Protein AF-A0A2K3K9Y5-F1 (afdb_monomer)

pLDDT: mean 84.69, std 9.98, range [49.16, 95.25]

Radius of gyration: 17.24 Å; Cα contacts (8 Å, |Δi|>4): 84; chains: 1; bounding box: 45×23×42 Å

Solvent-accessible surface area (backbone atoms only — not comparable to full-atom values): 5807 Å² total; per-residue (Å²): 127,82,76,63,71,82,38,69,67,42,49,53,48,36,74,74,37,31,71,53,97,91,36,75,46,48,32,68,93,82,32,53,72,68,51,35,52,52,41,33,46,66,67,14,69,84,48,100,81,43,39,53,54,72,76,72,55,78,69,79,43,62,88,48,69,63,82,51,80,48,72,28,34,80,60,96,76,50,25,44,36,74,80,38,43,72,61,39,54,60,59,73,68,64,122

Foldseek 3Di:
DDDPCVDPVNVVQCVQQNDDPNHGHLNPPNHDPVSVVVVCQCQVVPDPPTNCCVVVDADPWDPSPDHDQAAIDDPPRDGNCVVPVVVVVVVVPPD

Sequence (95 aa):
MLVDREGLWFRVLAARYGIEEGRLRDGGRRGSVWWRELARIRDGGGETGGSWFREQVVKRVGDGSDTFFWTDPWVDGIPLCQRFGRLFELAETKS

Organism: Trifolium pratense (NCBI:txid57577)

Structure (mmCIF, N/CA/C/O backbone):
data_AF-A0A2K3K9Y5-F1
#
_entry.id   AF-A0A2K3K9Y5-F1
#
loop_
_atom_site.group_PDB
_atom_site.id
_atom_site.type_symbol
_atom_site.label_atom_id
_atom_site.label_alt_id
_atom_site.label_comp_id
_atom_site.label_asym_id
_atom_site.label_entity_id
_atom_site.label_seq_id
_atom_site.pdbx_PDB_ins_code
_atom_site.Cartn_x
_atom_site.Cartn_y
_atom_site.Cartn_z
_atom_site.occupancy
_atom_site.B_iso_or_equiv
_atom_site.auth_seq_id
_atom_site.auth_comp_id
_atom_site.auth_asym_id
_atom_site.auth_atom_id
_atom_site.pdbx_PDB_model_num
ATOM 1 N N . MET A 1 1 ? 7.126 -8.225 2.968 1.00 55.12 1 MET A N 1
ATOM 2 C CA . MET A 1 1 ? 5.842 -7.812 2.364 1.00 55.12 1 MET A CA 1
ATOM 3 C C . MET A 1 1 ? 5.355 -8.952 1.489 1.00 55.12 1 MET A C 1
ATOM 5 O O . MET A 1 1 ? 5.904 -9.147 0.406 1.00 55.12 1 MET A O 1
ATOM 9 N N . LEU A 1 2 ? 4.425 -9.760 2.002 1.00 54.75 2 LEU A N 1
ATOM 10 C CA . LEU A 1 2 ? 3.728 -10.749 1.186 1.00 54.75 2 LEU A CA 1
ATOM 11 C C . LEU A 1 2 ? 2.914 -10.001 0.127 1.00 54.75 2 LEU A C 1
ATOM 13 O O . LEU A 1 2 ? 2.227 -9.030 0.432 1.00 54.75 2 LEU A O 1
ATOM 17 N N . VAL A 1 3 ? 3.045 -10.415 -1.130 1.00 68.38 3 VAL A N 1
ATOM 18 C CA . VAL A 1 3 ? 2.145 -9.968 -2.191 1.00 68.38 3 VAL A CA 1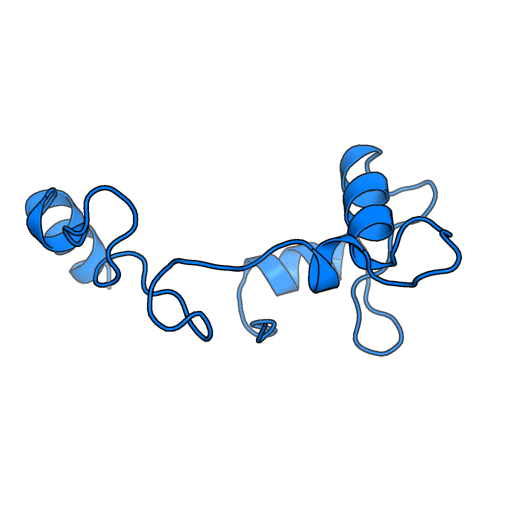
ATOM 19 C C . VAL A 1 3 ? 1.031 -10.995 -2.241 1.00 68.38 3 VAL A C 1
ATOM 21 O O . VAL A 1 3 ? 1.280 -12.133 -2.634 1.00 68.38 3 VAL A O 1
ATOM 24 N N . ASP A 1 4 ? -0.174 -10.599 -1.841 1.00 80.69 4 ASP A N 1
ATOM 25 C CA . ASP A 1 4 ? -1.365 -11.414 -2.050 1.00 80.69 4 ASP A CA 1
ATOM 26 C C . ASP A 1 4 ? -1.655 -11.490 -3.556 1.00 80.69 4 ASP A C 1
ATOM 28 O O . ASP A 1 4 ? -2.246 -10.591 -4.156 1.00 80.69 4 ASP A O 1
ATOM 32 N N . ARG A 1 5 ? -1.154 -12.558 -4.183 1.00 83.69 5 ARG A N 1
ATOM 33 C CA . ARG A 1 5 ? -1.321 -12.820 -5.618 1.00 83.69 5 ARG A CA 1
ATOM 34 C C . ARG A 1 5 ? -2.724 -13.302 -5.964 1.00 83.69 5 ARG A C 1
ATOM 36 O O . ARG A 1 5 ? -3.116 -13.243 -7.130 1.00 83.69 5 ARG A O 1
ATOM 43 N N . GLU A 1 6 ? -3.468 -13.784 -4.979 1.00 85.81 6 GLU A N 1
ATOM 44 C CA . GLU A 1 6 ? -4.830 -14.261 -5.173 1.00 85.81 6 GLU A CA 1
ATOM 45 C C . GLU A 1 6 ? -5.849 -13.138 -4.988 1.00 85.81 6 GLU A C 1
ATOM 47 O O . GLU A 1 6 ? -6.952 -13.238 -5.528 1.00 85.81 6 GLU A O 1
ATOM 52 N N . GLY A 1 7 ? -5.469 -12.040 -4.338 1.00 86.56 7 GLY A N 1
ATOM 53 C CA . GLY A 1 7 ? -6.289 -10.852 -4.160 1.00 86.56 7 GLY A CA 1
ATOM 54 C C . GLY A 1 7 ? -6.822 -10.276 -5.474 1.00 86.56 7 GLY A C 1
ATOM 55 O O . GLY A 1 7 ? -6.114 -10.151 -6.478 1.00 86.56 7 GLY A O 1
ATOM 56 N N . LEU A 1 8 ? -8.094 -9.867 -5.464 1.00 89.38 8 LEU A N 1
ATOM 57 C CA . LEU A 1 8 ? -8.781 -9.319 -6.640 1.00 89.38 8 LEU A CA 1
ATOM 58 C C . LEU A 1 8 ? -8.017 -8.137 -7.256 1.00 89.38 8 LEU A C 1
ATOM 60 O O . LEU A 1 8 ? -7.852 -8.066 -8.473 1.00 89.38 8 LEU A O 1
ATOM 64 N N . TRP A 1 9 ? -7.494 -7.242 -6.415 1.00 88.50 9 TRP A N 1
ATOM 65 C CA . TRP A 1 9 ? -6.702 -6.098 -6.863 1.00 88.50 9 TRP A CA 1
ATOM 66 C C . TRP A 1 9 ? -5.426 -6.511 -7.586 1.00 88.50 9 TRP A C 1
ATOM 68 O O . TRP A 1 9 ? -5.093 -5.915 -8.611 1.00 88.50 9 TRP A O 1
ATOM 78 N N . PHE A 1 10 ? -4.742 -7.554 -7.111 1.00 89.25 10 PHE A N 1
ATOM 79 C CA . PHE A 1 10 ? -3.568 -8.072 -7.803 1.00 89.25 10 PHE A CA 1
ATOM 80 C C . PHE A 1 10 ? -3.943 -8.589 -9.193 1.00 89.25 10 PHE A C 1
ATOM 82 O O . PHE A 1 10 ? -3.289 -8.229 -10.171 1.00 89.25 10 PHE A O 1
ATOM 89 N N . ARG A 1 11 ? -5.038 -9.352 -9.310 1.00 93.00 11 ARG A N 1
ATOM 90 C CA . ARG A 1 11 ? -5.530 -9.864 -10.602 1.00 93.00 11 ARG A CA 1
ATOM 91 C C . ARG A 1 11 ? -5.904 -8.736 -11.568 1.00 93.00 11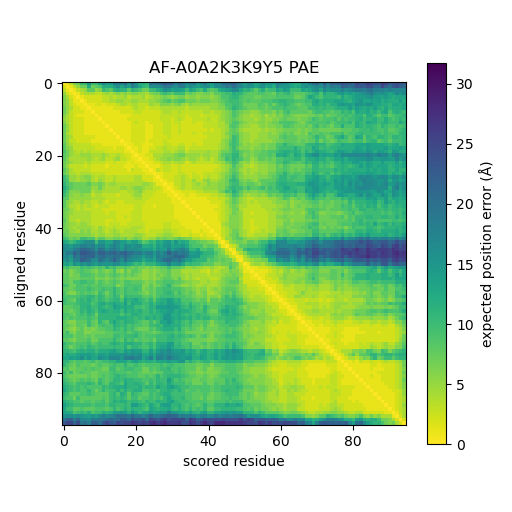 ARG A C 1
ATOM 93 O O . ARG A 1 11 ? -5.549 -8.803 -12.741 1.00 93.00 11 ARG A O 1
ATOM 100 N N . VAL A 1 12 ? -6.561 -7.679 -11.083 1.00 92.94 12 VAL A N 1
ATOM 101 C CA . VAL A 1 12 ? -6.900 -6.490 -11.889 1.00 92.94 12 VAL A CA 1
ATOM 102 C C . VAL A 1 12 ? -5.638 -5.795 -12.402 1.00 92.94 12 VAL A C 1
ATOM 104 O O . VAL A 1 12 ? -5.545 -5.471 -13.587 1.00 92.94 12 VAL A O 1
ATOM 107 N N . LEU A 1 13 ? -4.647 -5.583 -11.534 1.00 91.88 13 LEU A N 1
ATOM 108 C CA . LEU A 1 13 ? -3.378 -4.965 -11.923 1.00 91.88 13 LEU A 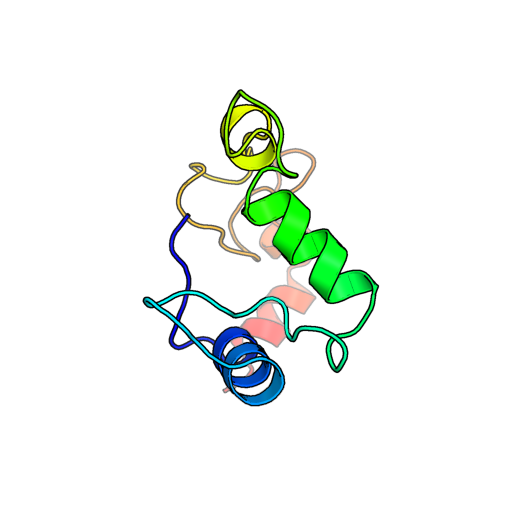CA 1
ATOM 109 C C . LEU A 1 13 ? -2.607 -5.843 -12.914 1.00 91.88 13 LEU A C 1
ATOM 111 O O . LEU A 1 13 ? -2.076 -5.328 -13.896 1.00 91.88 13 LEU A O 1
ATOM 115 N N . ALA A 1 14 ? -2.594 -7.158 -12.701 1.00 92.50 14 ALA A N 1
ATOM 116 C CA . ALA A 1 14 ? -1.966 -8.123 -13.593 1.00 92.50 14 ALA A CA 1
ATOM 117 C C . ALA A 1 14 ? -2.618 -8.133 -14.979 1.00 92.50 14 ALA A C 1
ATOM 119 O O . ALA A 1 14 ? -1.911 -8.108 -15.980 1.00 92.50 14 ALA A O 1
ATOM 120 N N . ALA A 1 15 ? -3.950 -8.100 -15.052 1.00 92.38 15 ALA A N 1
ATOM 121 C CA . ALA A 1 15 ? -4.669 -8.017 -16.320 1.00 92.38 15 ALA A CA 1
ATOM 122 C C . ALA A 1 15 ? -4.395 -6.693 -17.052 1.00 92.38 15 ALA A C 1
ATOM 124 O O . ALA A 1 15 ? -4.251 -6.673 -18.273 1.00 92.38 15 ALA A O 1
ATOM 125 N N . ARG A 1 16 ? -4.300 -5.582 -16.311 1.00 92.12 16 ARG A N 1
ATOM 126 C CA . ARG A 1 16 ? -4.094 -4.248 -16.888 1.00 92.12 16 ARG A CA 1
ATOM 127 C C . ARG A 1 16 ? -2.664 -4.005 -17.365 1.00 92.12 16 ARG A C 1
ATOM 129 O O . ARG A 1 16 ? -2.475 -3.392 -18.413 1.00 92.12 16 ARG A O 1
ATOM 136 N N . TYR A 1 17 ? -1.674 -4.409 -16.577 1.00 92.12 17 TYR A N 1
ATOM 137 C CA . TYR A 1 17 ? -0.272 -4.051 -16.806 1.00 92.12 17 TYR A CA 1
ATOM 138 C C . TYR A 1 17 ? 0.587 -5.237 -17.249 1.00 92.12 17 TYR A C 1
ATOM 140 O O . TYR A 1 17 ? 1.614 -5.037 -17.892 1.00 92.12 17 TYR A O 1
ATOM 148 N N . GLY A 1 18 ? 0.154 -6.467 -16.982 1.00 92.12 18 GLY A N 1
ATOM 149 C CA . GLY A 1 18 ? 0.920 -7.681 -17.238 1.00 92.12 18 GLY A CA 1
ATOM 150 C C . GLY A 1 18 ? 1.895 -8.021 -16.112 1.00 92.12 18 GLY A C 1
ATOM 151 O O . GLY A 1 18 ? 2.192 -7.206 -15.232 1.00 92.12 18 GLY A O 1
ATOM 152 N N . ILE A 1 19 ? 2.404 -9.251 -16.160 1.00 92.19 19 ILE A N 1
ATOM 153 C CA . ILE A 1 19 ? 3.403 -9.784 -15.232 1.00 92.19 19 ILE A CA 1
ATOM 154 C C . ILE A 1 19 ? 4.632 -10.230 -16.029 1.00 92.19 19 ILE A C 1
ATOM 156 O O . ILE A 1 19 ? 4.498 -10.848 -17.082 1.00 92.19 19 ILE A O 1
ATOM 160 N N . GLU A 1 20 ? 5.818 -9.941 -15.504 1.00 89.31 20 GLU A N 1
ATOM 161 C CA . GLU A 1 20 ? 7.117 -10.356 -16.033 1.00 89.31 20 GLU A CA 1
ATOM 162 C C . GLU A 1 20 ? 8.046 -10.698 -14.873 1.00 89.31 20 GLU A C 1
ATOM 164 O O . GLU A 1 20 ? 8.051 -10.000 -13.861 1.00 89.31 20 GLU A O 1
ATOM 169 N N . GLU A 1 21 ? 8.745 -11.832 -14.967 1.00 86.00 21 GLU A N 1
ATOM 170 C CA . GLU A 1 21 ? 9.609 -12.353 -13.892 1.00 86.00 21 GLU A CA 1
ATOM 171 C C . GLU A 1 21 ? 8.915 -12.405 -12.511 1.00 86.00 21 GLU A C 1
ATOM 173 O O . GLU A 1 21 ? 9.498 -12.162 -11.454 1.00 86.00 21 GLU A O 1
ATOM 178 N N . GLY A 1 22 ? 7.609 -12.696 -12.513 1.00 84.50 22 GLY A N 1
ATOM 179 C CA . GLY A 1 22 ? 6.792 -12.763 -11.300 1.00 84.50 22 GLY A CA 1
ATOM 180 C C . GLY A 1 22 ? 6.448 -11.405 -10.670 1.00 84.50 22 GLY A C 1
ATOM 181 O O . GLY A 1 22 ? 5.927 -1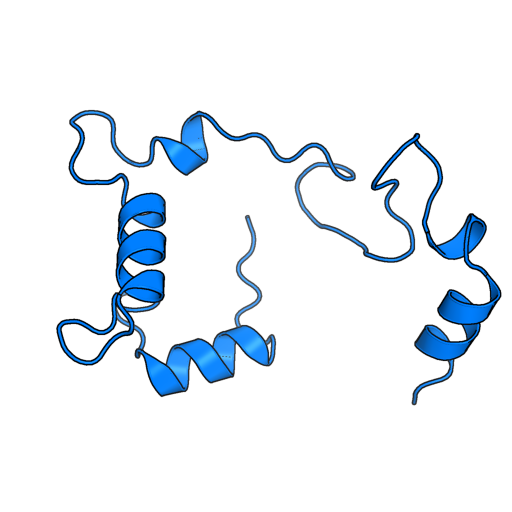1.379 -9.550 1.00 84.50 22 GLY A O 1
ATOM 182 N N . ARG A 1 23 ? 6.702 -10.288 -11.361 1.00 84.62 23 ARG A N 1
ATOM 183 C CA . ARG A 1 23 ? 6.403 -8.917 -10.919 1.00 84.62 23 ARG A CA 1
ATOM 184 C C . ARG A 1 23 ? 5.480 -8.201 -11.899 1.00 84.62 23 ARG A C 1
ATOM 186 O O . ARG A 1 23 ? 5.472 -8.491 -13.088 1.00 84.62 23 ARG A O 1
ATOM 193 N N . LEU A 1 24 ? 4.697 -7.245 -11.400 1.00 90.19 24 LEU A N 1
ATOM 194 C CA . LEU A 1 24 ? 3.865 -6.400 -12.258 1.00 90.19 24 LEU A CA 1
ATOM 195 C C . LEU A 1 24 ? 4.744 -5.496 -13.128 1.00 90.19 24 LEU A C 1
ATOM 197 O O . LEU A 1 24 ? 5.640 -4.824 -12.609 1.00 90.19 24 LEU A O 1
ATOM 201 N N . ARG A 1 25 ? 4.455 -5.426 -14.426 1.00 91.00 25 ARG A N 1
ATOM 202 C CA . ARG A 1 25 ? 5.143 -4.502 -15.338 1.00 91.00 25 ARG A CA 1
ATOM 203 C C . ARG A 1 25 ? 4.783 -3.048 -15.025 1.00 91.00 25 ARG A C 1
ATOM 205 O O . ARG A 1 25 ? 3.725 -2.754 -14.465 1.00 91.00 25 ARG A O 1
ATOM 212 N N . ASP A 1 26 ? 5.635 -2.121 -15.446 1.00 89.69 26 ASP A N 1
ATOM 213 C CA . ASP A 1 26 ? 5.385 -0.674 -15.371 1.00 89.69 26 ASP A CA 1
ATOM 214 C C . ASP A 1 26 ? 4.312 -0.189 -16.376 1.00 89.69 26 ASP A C 1
ATOM 216 O O . ASP A 1 26 ? 3.898 0.969 -16.353 1.00 89.69 26 ASP A O 1
ATOM 220 N N . GLY A 1 27 ? 3.855 -1.070 -17.275 1.00 89.00 27 GLY A N 1
ATOM 221 C CA . GLY A 1 27 ? 2.869 -0.775 -18.316 1.00 89.00 27 GLY A CA 1
ATOM 222 C C . GLY A 1 27 ? 3.401 0.059 -19.491 1.00 89.00 27 GLY A C 1
ATOM 223 O O . GLY A 1 27 ? 2.635 0.374 -20.410 1.00 89.00 27 GLY A O 1
ATOM 224 N N . GLY A 1 28 ? 4.686 0.427 -19.495 1.00 87.81 28 GLY A N 1
ATOM 225 C CA . GLY A 1 28 ? 5.325 1.233 -20.532 1.00 87.81 28 GLY A CA 1
ATOM 226 C C . GLY A 1 28 ? 4.548 2.507 -20.895 1.00 87.81 28 GLY A C 1
ATOM 227 O O . GLY A 1 28 ? 3.924 3.162 -20.062 1.00 87.81 28 GLY A O 1
ATOM 228 N N . ARG A 1 29 ? 4.539 2.885 -22.180 1.00 87.19 29 ARG A N 1
ATOM 229 C CA . ARG A 1 29 ? 3.828 4.096 -22.653 1.00 87.19 29 ARG A CA 1
ATOM 230 C C . ARG A 1 29 ? 2.301 4.024 -22.533 1.00 87.19 29 ARG A C 1
ATOM 232 O O . ARG A 1 29 ? 1.660 5.066 -22.599 1.00 87.19 29 ARG A O 1
ATOM 239 N N . ARG A 1 30 ? 1.733 2.822 -22.386 1.00 85.38 30 ARG A N 1
ATOM 240 C CA . ARG A 1 30 ? 0.283 2.598 -22.253 1.00 85.38 30 ARG A CA 1
ATOM 241 C C . ARG A 1 30 ? -0.185 2.637 -20.793 1.00 85.38 30 ARG A C 1
ATOM 243 O O . ARG A 1 30 ? -1.382 2.756 -20.544 1.00 85.38 30 ARG A O 1
ATOM 250 N N . GLY A 1 31 ? 0.741 2.540 -19.838 1.00 86.06 31 GLY A N 1
ATOM 251 C CA . GLY A 1 31 ? 0.469 2.697 -18.414 1.00 86.06 31 GLY A CA 1
ATOM 252 C C . GLY A 1 31 ? 0.148 4.145 -18.049 1.00 86.06 31 GLY A C 1
ATOM 253 O O . GLY A 1 31 ? 0.597 5.085 -18.709 1.00 86.06 31 GLY A O 1
ATOM 254 N N . SER A 1 32 ? -0.629 4.342 -16.980 1.00 89.88 32 SER A N 1
ATOM 255 C CA . SER A 1 32 ? -0.856 5.691 -16.461 1.00 89.88 32 SER A CA 1
ATOM 256 C C . SER A 1 32 ? 0.453 6.270 -15.924 1.00 89.88 32 SER A C 1
ATOM 258 O O . SER A 1 32 ? 1.304 5.540 -15.412 1.00 89.88 32 SER A O 1
ATOM 260 N N . VAL A 1 33 ? 0.605 7.597 -16.008 1.00 91.38 33 VAL A N 1
ATOM 261 C CA . VAL A 1 33 ? 1.765 8.300 -15.430 1.00 91.38 33 VAL A CA 1
ATOM 262 C C . VAL A 1 33 ? 1.936 7.907 -13.965 1.00 91.38 33 VAL A C 1
ATOM 264 O O . VAL A 1 33 ? 3.031 7.541 -13.558 1.00 91.38 33 VAL A O 1
ATOM 267 N N . TRP A 1 34 ? 0.831 7.870 -13.219 1.00 92.00 34 TRP A N 1
ATOM 268 C CA . TRP A 1 34 ? 0.844 7.483 -11.816 1.00 92.00 34 TRP A CA 1
ATOM 269 C C . TRP A 1 34 ? 1.385 6.067 -11.575 1.00 92.00 34 TRP A C 1
ATOM 271 O O . TRP A 1 34 ? 2.228 5.868 -10.706 1.00 92.00 34 TRP A O 1
ATOM 281 N N . TRP A 1 35 ? 0.959 5.083 -12.373 1.00 91.75 35 TRP A N 1
ATOM 282 C CA . TRP A 1 35 ? 1.446 3.710 -12.229 1.00 91.75 35 TRP A CA 1
ATOM 283 C C . TRP A 1 35 ? 2.946 3.589 -12.509 1.00 91.75 35 TRP A C 1
ATOM 285 O O . TRP A 1 35 ? 3.647 2.876 -11.796 1.00 91.75 35 TRP A O 1
ATOM 295 N N . ARG A 1 36 ? 3.459 4.324 -13.503 1.00 89.69 36 ARG A N 1
ATOM 296 C CA . ARG A 1 36 ? 4.899 4.342 -13.788 1.00 89.69 36 ARG A CA 1
ATOM 297 C C . ARG A 1 36 ? 5.709 4.946 -12.649 1.00 89.69 36 ARG A C 1
ATOM 299 O O . ARG A 1 36 ? 6.771 4.419 -12.348 1.00 89.69 36 ARG A O 1
ATOM 306 N N . GLU A 1 37 ? 5.220 6.003 -12.004 1.00 89.19 37 GLU A N 1
ATOM 307 C CA . GLU A 1 37 ? 5.896 6.553 -10.822 1.00 89.19 37 GLU A CA 1
ATOM 308 C C . GLU A 1 37 ? 5.896 5.553 -9.658 1.00 89.19 37 GLU A C 1
ATOM 310 O O . GLU A 1 37 ? 6.929 5.343 -9.028 1.00 89.19 37 GLU A O 1
ATOM 315 N N . LEU A 1 38 ? 4.788 4.842 -9.423 1.00 87.75 38 LEU A N 1
ATOM 316 C CA . LEU A 1 38 ? 4.751 3.766 -8.424 1.00 87.75 38 LEU A CA 1
ATOM 317 C C . LEU A 1 38 ? 5.729 2.626 -8.747 1.00 87.75 38 LEU A C 1
ATOM 319 O O . LEU A 1 38 ? 6.426 2.141 -7.855 1.00 87.75 38 LEU A O 1
ATOM 323 N N . ALA A 1 39 ? 5.806 2.209 -10.013 1.00 86.69 39 ALA A N 1
ATOM 324 C CA . ALA A 1 39 ? 6.767 1.203 -10.459 1.00 86.69 39 ALA A CA 1
ATOM 325 C C . ALA A 1 39 ? 8.214 1.685 -10.257 1.00 86.69 39 ALA A C 1
ATOM 327 O O . ALA A 1 39 ? 9.038 0.932 -9.746 1.00 86.69 39 ALA A O 1
ATOM 328 N N . ARG A 1 40 ? 8.508 2.959 -10.547 1.00 84.62 40 ARG A N 1
ATOM 329 C CA . ARG A 1 40 ? 9.821 3.570 -10.286 1.00 84.62 40 ARG A CA 1
ATOM 330 C C . ARG A 1 40 ? 10.184 3.569 -8.806 1.00 84.62 40 ARG A C 1
ATOM 332 O O . ARG A 1 40 ? 11.306 3.205 -8.477 1.00 84.62 40 ARG A O 1
ATOM 339 N N . ILE A 1 41 ? 9.258 3.932 -7.917 1.00 84.94 41 ILE A N 1
ATOM 340 C CA . ILE A 1 41 ? 9.487 3.902 -6.462 1.00 84.94 41 ILE A CA 1
ATOM 341 C C . ILE A 1 41 ? 9.789 2.472 -6.000 1.00 84.94 41 ILE A C 1
ATOM 343 O O . ILE A 1 41 ? 10.749 2.248 -5.263 1.00 84.94 41 ILE A O 1
ATOM 347 N N . ARG A 1 42 ? 9.010 1.491 -6.474 1.00 82.12 42 ARG A N 1
ATOM 348 C CA . ARG A 1 42 ? 9.232 0.065 -6.186 1.00 82.12 42 ARG A CA 1
ATOM 349 C C . ARG A 1 42 ? 10.622 -0.392 -6.633 1.00 82.12 42 ARG A C 1
ATOM 351 O O . ARG A 1 42 ? 11.305 -1.080 -5.874 1.00 82.12 42 ARG A O 1
ATOM 358 N N . ASP A 1 43 ? 11.020 -0.011 -7.843 1.00 80.06 43 ASP A N 1
ATOM 359 C CA . ASP A 1 43 ? 12.263 -0.455 -8.477 1.00 80.06 43 ASP A CA 1
ATOM 360 C C . ASP A 1 43 ? 13.488 0.390 -8.057 1.00 80.06 43 ASP A C 1
ATOM 362 O O . ASP A 1 43 ? 14.603 0.103 -8.481 1.00 80.06 43 ASP A O 1
ATOM 366 N N . GLY A 1 44 ? 13.311 1.390 -7.181 1.00 78.31 44 GLY A N 1
ATOM 367 C CA . GLY A 1 44 ? 14.405 2.175 -6.595 1.00 78.31 44 GLY A CA 1
ATOM 368 C C . GLY A 1 44 ? 14.858 3.388 -7.416 1.00 78.31 44 GLY A C 1
ATOM 369 O O . GLY A 1 44 ? 15.925 3.931 -7.162 1.00 78.31 44 GLY A O 1
ATOM 370 N N . GLY A 1 45 ? 14.071 3.833 -8.401 1.00 69.50 45 GLY A N 1
ATOM 371 C CA . GLY A 1 45 ? 14.252 5.129 -9.073 1.00 69.50 45 GLY A CA 1
ATOM 372 C C . GLY A 1 45 ? 15.535 5.314 -9.896 1.00 69.50 45 GLY A C 1
ATOM 373 O O . GLY A 1 45 ? 15.755 6.410 -10.401 1.00 69.50 45 GLY A O 1
ATOM 374 N N . GLY A 1 46 ? 16.360 4.276 -10.071 1.00 62.94 46 GLY A N 1
ATOM 375 C CA . GLY A 1 46 ? 17.656 4.382 -10.752 1.00 62.94 46 GLY A CA 1
ATOM 376 C C . GLY A 1 46 ? 18.780 4.972 -9.890 1.00 62.94 46 GLY A C 1
ATOM 377 O O . GLY A 1 46 ? 19.838 5.291 -10.427 1.00 62.94 46 GLY A O 1
ATOM 378 N N . GLU A 1 47 ? 18.575 5.116 -8.577 1.00 62.25 47 GLU A N 1
ATOM 379 C CA . GLU A 1 47 ? 19.625 5.547 -7.652 1.00 62.25 47 GLU A CA 1
ATOM 380 C C . GLU A 1 47 ? 20.583 4.395 -7.308 1.00 62.25 47 GLU A C 1
ATOM 382 O O . GLU A 1 47 ? 20.198 3.225 -7.242 1.00 62.25 47 GLU A O 1
ATOM 387 N N . THR A 1 48 ? 21.848 4.736 -7.049 1.00 59.31 48 THR A N 1
ATOM 388 C CA . THR A 1 48 ? 22.971 3.805 -6.819 1.00 59.31 48 THR A CA 1
ATOM 389 C C . THR A 1 48 ? 22.777 2.865 -5.613 1.00 59.31 48 THR A C 1
ATOM 391 O O . THR A 1 48 ? 23.544 1.922 -5.447 1.00 59.31 48 THR A O 1
ATOM 394 N N . GLY A 1 49 ? 21.757 3.096 -4.778 1.00 59.03 49 GLY A N 1
ATOM 395 C CA . GLY A 1 49 ? 21.456 2.321 -3.569 1.00 59.03 49 GLY A CA 1
ATOM 396 C C . GLY A 1 49 ? 20.384 1.236 -3.715 1.00 59.03 49 GLY A C 1
ATOM 397 O O . GLY A 1 49 ? 20.132 0.522 -2.756 1.00 59.03 49 GLY A O 1
ATOM 398 N N . GLY A 1 50 ? 19.745 1.068 -4.877 1.00 68.56 50 GLY A N 1
ATOM 399 C CA . GLY A 1 50 ? 18.620 0.133 -4.989 1.00 68.56 50 GLY A CA 1
ATOM 400 C C . GLY A 1 50 ? 17.348 0.663 -4.312 1.00 68.56 50 GLY A C 1
ATOM 401 O O . GLY A 1 50 ? 17.086 1.860 -4.340 1.00 68.56 50 GLY A O 1
ATOM 402 N N . SER A 1 51 ? 16.495 -0.223 -3.787 1.00 74.12 51 SER A N 1
ATOM 403 C CA . SER A 1 51 ? 15.100 0.054 -3.384 1.00 74.12 51 SER A CA 1
ATOM 404 C C . SER A 1 51 ? 14.987 0.978 -2.155 1.00 74.12 51 SER A C 1
ATOM 406 O O . SER A 1 51 ? 14.555 0.545 -1.086 1.00 74.12 51 SER A O 1
ATOM 408 N N . TRP A 1 52 ? 15.316 2.267 -2.315 1.00 80.19 52 TRP A N 1
ATOM 409 C CA . TRP A 1 52 ? 15.312 3.280 -1.249 1.00 80.19 52 TRP A CA 1
ATOM 410 C C . TRP A 1 52 ? 14.005 3.261 -0.455 1.00 80.19 52 TRP A C 1
ATOM 412 O O . TRP A 1 52 ? 14.008 3.324 0.768 1.00 80.19 52 TRP A O 1
ATOM 422 N N . PHE A 1 53 ? 12.871 3.097 -1.138 1.00 81.62 53 PHE A N 1
ATOM 423 C CA . PHE A 1 53 ? 11.567 3.074 -0.492 1.00 81.62 53 PHE A CA 1
ATOM 424 C C . PHE A 1 53 ? 11.427 1.880 0.453 1.00 81.62 53 PHE A C 1
ATOM 426 O O . PHE A 1 53 ? 10.949 2.028 1.572 1.00 81.62 53 PHE A O 1
ATOM 433 N N . ARG A 1 54 ? 11.873 0.691 0.036 1.00 78.12 54 ARG A N 1
ATOM 434 C CA . ARG A 1 54 ? 11.823 -0.507 0.881 1.00 78.12 54 ARG A CA 1
ATOM 435 C C . ARG A 1 54 ? 12.782 -0.407 2.066 1.00 78.12 54 ARG A C 1
ATOM 437 O O . ARG 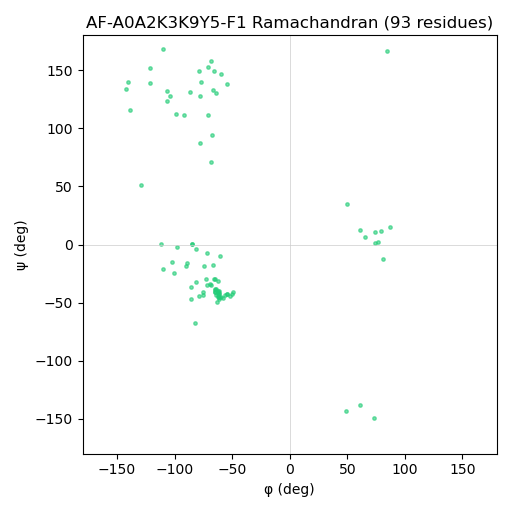A 1 54 ? 12.477 -0.948 3.122 1.00 78.12 54 ARG A O 1
ATOM 444 N N . GLU A 1 55 ? 13.931 0.228 1.878 1.00 82.00 55 GLU A N 1
ATOM 445 C CA . GLU A 1 55 ? 14.975 0.326 2.903 1.00 82.00 55 GLU A CA 1
ATOM 446 C C . GLU A 1 55 ? 14.708 1.436 3.922 1.00 82.00 55 GLU A C 1
ATOM 448 O O . GLU A 1 55 ? 15.064 1.297 5.089 1.00 82.00 55 GLU A O 1
ATOM 453 N N . GLN A 1 56 ? 14.064 2.523 3.496 1.00 82.44 56 GLN A N 1
ATOM 454 C CA . GLN A 1 56 ? 13.861 3.718 4.315 1.00 82.44 56 GLN A CA 1
ATOM 455 C C . GLN A 1 56 ? 12.446 3.822 4.903 1.00 82.44 56 GLN A C 1
ATOM 457 O O . GLN A 1 56 ? 12.224 4.605 5.826 1.00 82.44 56 GLN A O 1
ATOM 462 N N . VAL A 1 57 ? 11.476 3.042 4.409 1.00 83.56 57 VAL A N 1
ATOM 463 C CA . VAL A 1 57 ? 10.095 3.057 4.916 1.00 83.56 57 VAL A CA 1
ATOM 464 C C . VAL A 1 57 ? 9.807 1.809 5.742 1.00 83.56 57 VAL A C 1
ATOM 466 O O . VAL A 1 57 ? 9.885 0.679 5.267 1.00 83.56 57 VAL A O 1
ATOM 469 N N . VAL A 1 58 ? 9.396 2.028 6.990 1.00 81.00 58 VAL A N 1
ATOM 470 C CA . VAL A 1 58 ? 9.004 0.971 7.927 1.00 81.00 58 VAL A CA 1
ATOM 471 C C . VAL A 1 58 ? 7.492 0.951 8.119 1.00 81.00 58 VAL A C 1
ATOM 473 O O . VAL A 1 58 ? 6.865 1.974 8.398 1.00 81.00 58 VAL A O 1
ATOM 476 N N . LYS A 1 59 ? 6.897 -0.237 8.021 1.00 81.69 59 LYS A N 1
ATOM 477 C CA . LYS A 1 59 ? 5.502 -0.466 8.403 1.00 81.69 59 LYS A CA 1
ATOM 478 C C . LYS A 1 59 ? 5.414 -0.562 9.929 1.00 81.69 59 LYS A C 1
ATOM 480 O O . LYS A 1 59 ? 6.156 -1.321 10.541 1.00 81.69 59 LYS A O 1
ATOM 485 N N . ARG A 1 60 ? 4.514 0.220 10.533 1.00 85.56 60 ARG A N 1
ATOM 486 C CA . ARG A 1 60 ? 4.323 0.304 11.997 1.00 85.56 60 ARG A CA 1
ATOM 487 C C . ARG A 1 60 ? 2.987 -0.263 12.487 1.00 85.56 60 ARG A C 1
ATOM 489 O O . ARG A 1 60 ? 2.724 -0.221 13.680 1.00 85.56 60 ARG A O 1
ATOM 496 N N . VAL A 1 61 ? 2.155 -0.764 11.577 1.00 86.69 61 VAL A N 1
ATOM 497 C CA . VAL A 1 61 ? 0.856 -1.363 11.907 1.00 86.69 61 VAL A CA 1
ATOM 498 C C . VAL A 1 61 ? 1.049 -2.840 12.241 1.00 86.69 61 VAL A C 1
ATOM 500 O O . VAL A 1 61 ? 1.696 -3.553 11.466 1.00 86.69 61 VAL A O 1
ATOM 503 N N . GLY A 1 62 ? 0.469 -3.273 13.363 1.00 82.94 62 GLY A N 1
ATOM 504 C CA . GLY A 1 62 ? 0.550 -4.654 13.838 1.00 82.94 62 GLY A CA 1
ATOM 505 C C . GLY A 1 62 ? 1.991 -5.091 14.114 1.00 82.94 62 GLY A C 1
ATOM 506 O O . GLY A 1 62 ? 2.797 -4.330 14.648 1.00 82.94 62 GLY A O 1
ATOM 507 N N . ASP A 1 63 ? 2.323 -6.316 13.711 1.00 80.94 63 ASP A N 1
ATOM 508 C CA . ASP A 1 63 ? 3.666 -6.903 13.817 1.00 80.94 63 ASP A CA 1
ATOM 509 C C . ASP A 1 63 ? 4.593 -6.538 12.638 1.00 80.94 63 ASP A C 1
ATOM 511 O O . ASP A 1 63 ? 5.742 -6.975 12.570 1.00 80.94 63 ASP A O 1
ATOM 515 N N . GLY A 1 64 ? 4.095 -5.743 11.685 1.00 81.00 64 GLY A N 1
ATOM 516 C CA . GLY A 1 64 ? 4.808 -5.374 10.465 1.00 81.00 64 GLY A CA 1
ATOM 517 C C . GLY A 1 64 ? 4.775 -6.431 9.353 1.00 81.00 64 GLY A C 1
ATOM 518 O O . GLY A 1 64 ? 5.064 -6.084 8.203 1.00 81.00 64 GLY A O 1
ATOM 519 N N . SER A 1 65 ? 4.353 -7.666 9.630 1.00 78.75 65 SER A N 1
ATOM 520 C CA . SER A 1 65 ? 4.244 -8.751 8.646 1.00 78.75 65 SER A CA 1
ATOM 521 C C . SER A 1 65 ? 2.931 -8.629 7.884 1.00 78.75 65 SER A C 1
ATOM 523 O O . SER A 1 65 ? 2.928 -8.207 6.721 1.00 78.75 65 SER A O 1
ATOM 525 N N . ASP A 1 66 ? 1.818 -8.835 8.581 1.00 80.19 66 ASP A N 1
ATOM 526 C CA . ASP A 1 66 ? 0.464 -8.793 8.031 1.00 80.19 66 ASP A CA 1
ATOM 527 C C . ASP A 1 66 ? -0.298 -7.573 8.553 1.00 80.19 66 ASP A C 1
ATOM 529 O O . ASP A 1 66 ? 0.218 -6.790 9.356 1.00 80.19 66 ASP A O 1
ATOM 533 N N . THR A 1 67 ? -1.454 -7.279 7.962 1.00 85.56 67 THR A N 1
ATOM 534 C CA . THR A 1 67 ? -2.299 -6.173 8.422 1.00 85.56 67 THR A CA 1
ATOM 535 C C . THR A 1 67 ? -3.751 -6.581 8.401 1.00 85.56 67 THR A C 1
ATOM 537 O O . THR A 1 67 ? -4.332 -6.788 7.336 1.00 85.56 67 THR A O 1
ATOM 540 N N . PHE A 1 68 ? -4.345 -6.621 9.582 1.00 87.69 68 PHE A N 1
ATOM 541 C CA . PHE A 1 68 ? -5.753 -6.886 9.780 1.00 87.69 68 PHE A CA 1
ATOM 542 C C . PHE A 1 68 ? -6.492 -5.570 9.978 1.00 87.69 68 PHE A C 1
ATOM 544 O O . PHE A 1 68 ? -6.334 -4.882 10.984 1.00 87.69 68 PHE A O 1
ATOM 551 N N . PHE A 1 69 ? -7.333 -5.219 9.008 1.00 89.69 69 PHE A N 1
ATO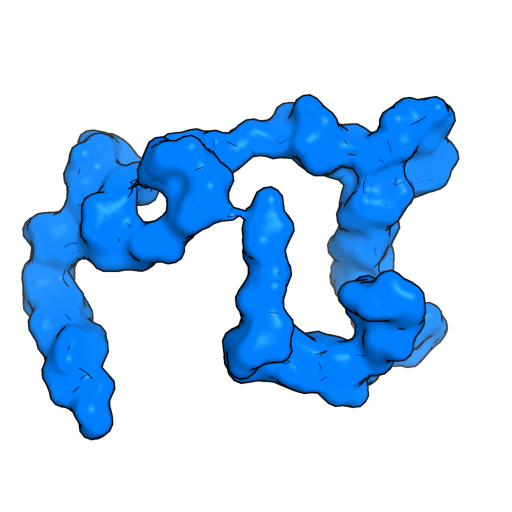M 552 C CA . PHE A 1 69 ? -8.036 -3.937 9.003 1.00 89.69 69 PHE A CA 1
ATOM 553 C C . PHE A 1 69 ? -8.831 -3.670 10.287 1.00 89.69 69 PHE A C 1
ATOM 555 O O . PHE A 1 69 ? -8.769 -2.570 10.826 1.00 89.69 69 PHE A O 1
ATOM 562 N N . TRP A 1 70 ? -9.535 -4.671 10.810 1.00 93.19 70 TRP A N 1
ATOM 563 C CA . TRP A 1 70 ? -10.403 -4.484 11.969 1.00 93.19 70 TRP A CA 1
ATOM 564 C C . TRP A 1 70 ? -9.695 -4.617 13.316 1.00 93.19 70 TRP A C 1
ATOM 566 O O . TRP A 1 70 ? -10.037 -3.886 14.247 1.00 93.19 70 TRP A O 1
ATOM 576 N N . THR A 1 71 ? -8.731 -5.531 13.422 1.00 92.75 71 THR A N 1
ATOM 577 C CA . THR A 1 71 ? -8.138 -5.938 14.703 1.00 92.75 71 THR A CA 1
ATOM 578 C C . THR A 1 71 ? -6.796 -5.284 14.993 1.00 92.75 71 THR A C 1
ATOM 580 O O . THR A 1 71 ? -6.458 -5.138 16.166 1.00 92.75 71 THR A O 1
ATOM 583 N N . ASP A 1 72 ? -6.047 -4.853 13.974 1.00 92.62 72 ASP A N 1
ATOM 584 C CA . ASP A 1 72 ? -4.797 -4.143 14.221 1.00 92.62 72 ASP A CA 1
ATOM 585 C C . ASP A 1 72 ? -5.072 -2.693 14.644 1.00 92.62 72 ASP A C 1
ATOM 587 O O . ASP A 1 72 ? -5.942 -2.026 14.075 1.00 92.62 72 ASP A O 1
ATOM 591 N N . PRO A 1 73 ? -4.325 -2.156 15.621 1.00 90.88 73 PRO A N 1
ATOM 592 C CA . PRO A 1 73 ? -4.374 -0.738 15.939 1.00 90.88 73 PRO A CA 1
ATOM 593 C C . PRO A 1 73 ? -3.715 0.095 14.834 1.00 90.88 73 PRO A C 1
ATOM 595 O O . PRO A 1 73 ? -2.499 0.060 14.649 1.00 90.88 73 PRO A O 1
ATOM 598 N N . TRP A 1 74 ? -4.521 0.868 14.107 1.00 88.12 74 TRP A N 1
ATOM 599 C CA . TRP A 1 74 ? -4.033 1.732 13.025 1.00 88.12 74 TRP A CA 1
ATOM 600 C C . TRP A 1 74 ? -3.570 3.098 13.527 1.00 88.12 74 TRP A C 1
ATOM 602 O O . TRP A 1 74 ? -2.516 3.586 13.127 1.00 88.12 74 TRP A O 1
ATOM 612 N N . VAL A 1 75 ? -4.384 3.724 14.382 1.00 81.12 75 VAL A N 1
ATOM 613 C CA . VAL A 1 75 ? -4.177 5.074 14.919 1.00 81.12 75 VAL A CA 1
ATOM 614 C C . VAL A 1 75 ? -4.587 5.062 16.391 1.00 81.12 75 VAL A C 1
ATOM 616 O O . VAL A 1 75 ? -5.564 4.408 16.754 1.00 81.12 75 VAL A O 1
ATOM 619 N N . ASP A 1 76 ? -3.828 5.749 17.243 1.00 80.94 76 ASP A N 1
ATOM 620 C CA . ASP A 1 76 ? -4.093 5.909 18.684 1.00 80.94 76 ASP A CA 1
ATOM 621 C C . ASP A 1 76 ? -4.116 4.610 19.517 1.00 80.94 76 ASP A C 1
ATOM 623 O O . ASP A 1 76 ? -4.550 4.613 20.666 1.00 80.94 76 ASP A O 1
ATOM 627 N N . GLY A 1 77 ? -3.651 3.486 18.965 1.00 85.75 77 GLY A N 1
ATOM 628 C CA . GLY A 1 77 ? -3.523 2.220 19.697 1.00 85.75 77 GLY A CA 1
ATOM 629 C C . GLY A 1 77 ? -4.832 1.454 19.933 1.00 85.75 77 GLY A C 1
ATOM 630 O O . GLY A 1 77 ? -4.790 0.376 20.520 1.00 85.75 77 GLY A O 1
ATO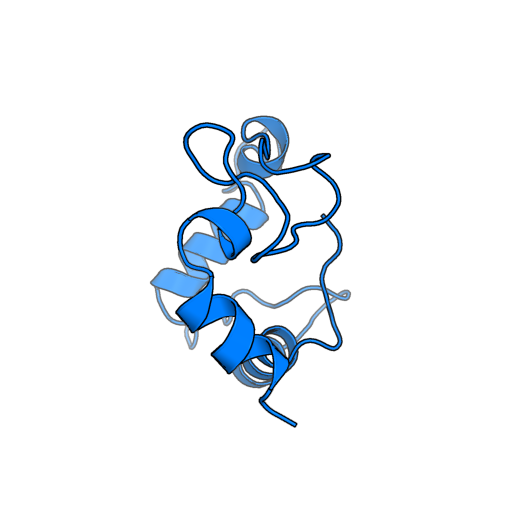M 631 N N . ILE A 1 78 ? -5.974 1.941 19.433 1.00 92.06 78 ILE A N 1
ATOM 632 C CA . ILE A 1 78 ? -7.274 1.261 19.551 1.00 92.06 78 ILE A CA 1
ATOM 633 C C . ILE A 1 78 ? -7.647 0.604 18.208 1.00 92.06 7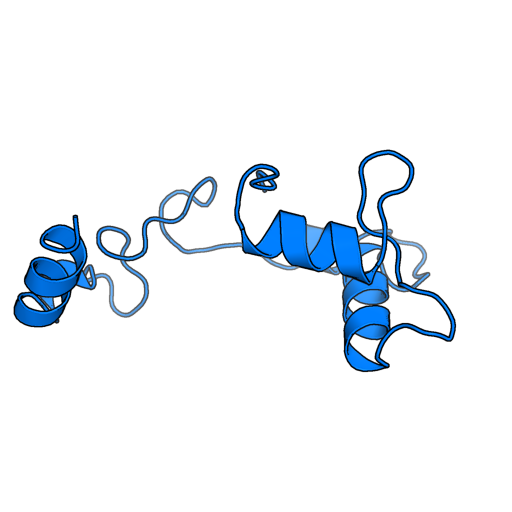8 ILE A C 1
ATOM 635 O O . ILE A 1 78 ? -7.665 1.293 17.183 1.00 92.06 78 ILE A O 1
ATOM 639 N N . PRO A 1 79 ? -7.988 -0.701 18.178 1.00 93.62 79 PRO A N 1
ATOM 640 C CA . PRO A 1 79 ? -8.490 -1.366 16.976 1.00 93.62 79 PRO A CA 1
ATOM 641 C C . PRO A 1 79 ? -9.781 -0.745 16.432 1.00 93.62 79 PRO A C 1
ATOM 643 O O . PRO A 1 79 ? -10.663 -0.314 17.186 1.00 93.62 79 PRO A O 1
ATOM 646 N N . LEU A 1 80 ? -9.945 -0.760 15.108 1.00 93.44 80 LEU A N 1
ATOM 647 C CA . LEU A 1 80 ? -11.128 -0.185 14.461 1.00 93.44 80 LEU A CA 1
ATOM 648 C C . LEU A 1 80 ? -12.418 -0.929 14.820 1.00 93.44 80 LEU A C 1
ATOM 650 O O . LEU A 1 80 ? -13.465 -0.288 14.900 1.00 93.44 80 LEU A O 1
ATOM 654 N N . CYS A 1 81 ? -12.358 -2.235 15.096 1.00 94.19 81 CYS A N 1
ATOM 655 C CA . CYS A 1 81 ? -13.526 -2.993 15.549 1.00 94.19 81 CYS A CA 1
ATOM 656 C C . CYS A 1 81 ? -14.082 -2.486 16.888 1.00 94.19 81 CYS A C 1
ATOM 658 O O . CYS A 1 81 ? -15.291 -2.509 17.092 1.00 94.19 81 CYS A O 1
ATOM 660 N N . GLN A 1 82 ? -13.227 -1.968 17.776 1.00 94.75 82 GLN A N 1
ATOM 661 C CA . GLN A 1 82 ? -13.660 -1.392 19.051 1.00 94.75 82 GLN A CA 1
ATOM 662 C C . GLN A 1 82 ? -14.218 0.020 18.858 1.00 94.75 82 GLN A C 1
ATOM 664 O O . GLN A 1 82 ? -15.270 0.357 19.397 1.00 94.75 82 GLN A O 1
ATOM 669 N N . ARG A 1 83 ? -13.539 0.850 18.054 1.00 94.38 83 ARG A N 1
ATOM 670 C CA . ARG A 1 83 ? -13.962 2.238 17.801 1.00 94.38 83 ARG A CA 1
ATOM 671 C C . ARG A 1 83 ? -15.241 2.324 16.964 1.00 94.38 83 ARG A C 1
ATOM 673 O O . ARG A 1 83 ? -16.042 3.235 17.160 1.00 94.38 83 ARG A O 1
ATOM 680 N N . PHE A 1 84 ? -15.436 1.387 16.039 1.00 94.00 84 PHE A N 1
ATOM 681 C CA . PHE A 1 84 ? -16.527 1.380 15.065 1.00 94.00 84 PHE A CA 1
ATOM 682 C C . PHE A 1 84 ? -17.283 0.043 15.047 1.00 94.00 84 PHE A C 1
ATOM 684 O O . PHE A 1 84 ? -17.519 -0.524 13.979 1.00 94.00 84 PHE A O 1
ATOM 691 N N . GLY A 1 85 ? -17.714 -0.441 16.217 1.00 94.44 85 GLY A N 1
ATOM 692 C CA . GLY A 1 85 ? -18.354 -1.758 16.374 1.00 94.44 85 GLY A CA 1
ATOM 693 C C . GLY A 1 85 ? -19.500 -2.046 15.396 1.00 94.44 85 GLY A C 1
ATOM 694 O O . GLY A 1 85 ? -19.522 -3.100 14.775 1.00 94.44 85 GLY A O 1
ATOM 695 N N . ARG A 1 86 ? -20.389 -1.074 15.143 1.00 95.25 86 ARG A N 1
ATOM 696 C CA . ARG A 1 86 ? -21.488 -1.245 14.169 1.00 95.25 86 ARG A CA 1
ATOM 697 C C . ARG A 1 86 ? -21.002 -1.497 12.740 1.00 95.25 86 ARG A C 1
ATOM 699 O O . ARG A 1 86 ? -21.605 -2.280 12.017 1.00 95.25 86 ARG A O 1
ATOM 706 N N . LEU A 1 87 ? -19.945 -0.807 12.306 1.00 94.94 87 LEU A N 1
ATOM 707 C CA . LEU A 1 87 ? -19.388 -1.010 10.965 1.00 94.94 87 LEU A CA 1
ATOM 708 C C . LEU A 1 87 ? -18.666 -2.353 10.870 1.00 94.94 87 LEU A C 1
ATOM 710 O O . LEU A 1 87 ? -18.729 -2.993 9.825 1.00 94.94 87 LEU A O 1
ATOM 714 N N . PHE A 1 88 ? -18.020 -2.773 11.956 1.00 94.25 88 PHE A N 1
ATOM 715 C CA . PHE A 1 88 ? -17.394 -4.083 12.044 1.00 94.25 88 PHE A CA 1
ATOM 716 C C . PHE A 1 88 ? -18.428 -5.210 11.926 1.00 94.25 88 PHE A C 1
ATOM 718 O O . PHE A 1 88 ? -18.285 -6.064 11.059 1.00 94.25 88 PHE A O 1
ATOM 725 N N . GLU A 1 89 ? -19.523 -5.156 12.690 1.00 94.62 89 GLU A N 1
ATOM 726 C CA . GLU A 1 89 ? -20.619 -6.134 12.589 1.00 94.62 89 GLU A CA 1
ATOM 727 C C . GLU A 1 89 ? -21.183 -6.224 11.163 1.00 94.62 89 GLU A C 1
ATOM 729 O O . GLU A 1 89 ? -21.382 -7.316 10.635 1.00 94.62 89 GLU A O 1
ATOM 734 N N . LEU A 1 90 ? -21.393 -5.082 10.500 1.00 94.12 90 LEU A N 1
ATOM 735 C CA . LEU A 1 90 ? -21.854 -5.040 9.107 1.00 94.12 90 LEU A CA 1
ATOM 736 C C . LEU A 1 90 ? -20.840 -5.617 8.110 1.00 94.12 90 LEU A C 1
ATOM 738 O O . LEU A 1 90 ? -21.235 -6.098 7.049 1.00 94.12 90 LEU A O 1
ATOM 742 N N . ALA A 1 91 ? -19.543 -5.522 8.399 1.00 90.44 91 ALA A N 1
ATOM 743 C CA . ALA A 1 91 ? -18.500 -6.086 7.551 1.00 90.44 91 ALA A CA 1
ATOM 744 C C . ALA A 1 91 ? -18.410 -7.610 7.704 1.00 90.44 91 ALA A C 1
ATOM 746 O O . ALA A 1 91 ? -18.300 -8.298 6.694 1.00 90.44 91 ALA A O 1
ATOM 747 N N . GLU A 1 92 ? -18.525 -8.125 8.930 1.00 88.38 92 GLU A N 1
ATOM 748 C CA . GLU A 1 92 ? -18.483 -9.566 9.228 1.00 88.38 92 GLU A CA 1
ATOM 749 C C . GLU A 1 92 ? -19.754 -10.303 8.780 1.00 88.38 92 GLU A C 1
ATOM 751 O O . GLU A 1 92 ? -19.713 -11.474 8.415 1.00 88.38 92 GLU A O 1
ATOM 756 N N . THR A 1 93 ? -20.902 -9.620 8.771 1.00 86.94 93 THR A N 1
ATOM 757 C CA . THR A 1 93 ? -22.192 -10.213 8.367 1.00 86.94 93 THR A CA 1
ATOM 758 C C . THR A 1 93 ? -22.417 -10.262 6.856 1.00 86.94 93 THR A C 1
ATOM 760 O O . THR A 1 93 ? -23.411 -10.834 6.408 1.00 86.94 93 THR A O 1
ATOM 763 N N . LYS A 1 94 ? -21.504 -9.712 6.045 1.00 62.94 94 LYS A N 1
ATOM 764 C CA . LYS A 1 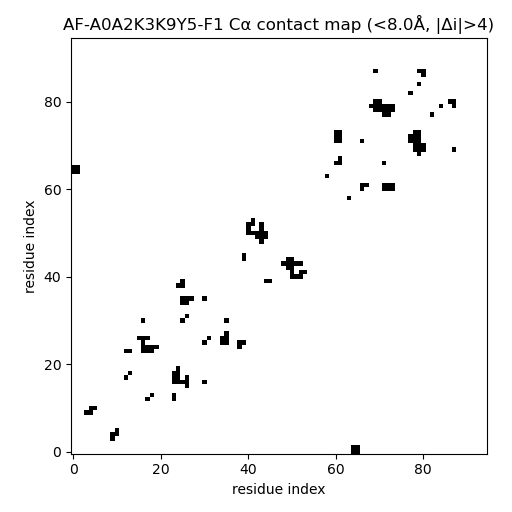94 ? -21.538 -9.884 4.587 1.00 62.94 94 LYS A CA 1
ATOM 765 C C . LYS A 1 94 ? -20.998 -11.266 4.207 1.00 62.94 94 LYS A C 1
ATOM 767 O O . LYS A 1 94 ? -19.812 -11.414 3.929 1.00 62.94 94 LYS A O 1
ATOM 772 N N . SER A 1 95 ? -21.893 -12.256 4.195 1.00 49.16 95 SER A N 1
ATOM 773 C CA . SER A 1 95 ? -21.756 -13.504 3.422 1.00 49.16 95 SER A CA 1
ATOM 774 C C . SER A 1 95 ? -22.367 -13.352 2.033 1.00 49.16 95 SER A C 1
ATOM 776 O O . SER A 1 95 ? -23.417 -12.677 1.929 1.00 49.16 95 SER A O 1
#

Secondary structure (DSSP, 8-state):
----SSSHHHHHHHHHH-EETTEE---GGGS-HHHHHHHHHHHTTT-TTS-HHHHH----STTSS---TTTSB-STT-BHHHHTHHHHHHHHT--

Mean predicted aligned error: 8.05 Å